Protein AF-0000000074759582 (afdb_homodimer)

Solvent-accessible surface area (backbone atoms only — not comparable to full-atom values): 9722 Å² total; per-residue (Å²): 128,76,75,82,74,71,82,81,50,79,70,53,66,59,46,75,45,77,56,74,48,25,37,30,53,60,64,36,68,46,44,60,70,38,48,30,37,37,39,33,65,90,79,36,66,48,55,29,28,34,55,37,39,58,95,64,25,36,36,31,34,33,82,88,66,50,71,50,76,43,54,56,67,39,46,56,68,52,45,40,36,74,43,73,56,131,127,76,76,82,73,72,81,82,52,79,70,54,68,59,46,75,46,77,56,76,47,24,36,30,54,59,66,36,67,46,43,62,71,38,48,30,37,36,41,31,65,91,81,37,64,48,55,30,28,34,54,38,41,56,95,64,24,37,36,32,34,32,83,88,67,51,70,50,75,43,52,58,66,39,44,56,68,53,45,38,36,74,42,73,58,132

Foldseek 3Di:
DPPPDDPDPDPPFFDWDDDFFWMDTNHDIADFQFKKWKAALVPGIFIWTFHGDDPQWTWTAGPVRDIDIHHVVCVRVPNMDMDTDD/DPPPDDPPPDPPFFDWDDDFFWMDTNHDIADFQFWKWKAALVPGIFIWTFHGDDPQWTWTAGPVRDIDIHHVVCVRVPNMDMDTDD

Secondary structure (DSSP, 8-state):
---SS-TT-------EEEETTEEEETTEEE-TT-EEEEEETTTEEEEEEEEEEETTEEEEEETTS-EEEEETHHHHTTSEEEEE--/---SS-TT-------EEEETTEEEETTEEE-TT-EEEEEETTTEEEEEEEEEEETTEEEEEETTS-EEEEETHHHHTTSEEEEE--

Structure (mmCIF, N/CA/C/O backbone):
data_AF-0000000074759582-model_v1
#
loop_
_entity.id
_entity.type
_entity.pdbx_description
1 polymer 'Uncharacterized protein'
#
loop_
_atom_site.group_PDB
_atom_site.id
_atom_site.type_symbol
_atom_site.label_atom_id
_atom_site.label_alt_id
_atom_site.label_comp_id
_atom_site.label_asym_id
_atom_site.label_entity_id
_atom_site.label_seq_id
_atom_site.pdbx_PDB_ins_code
_atom_site.Cartn_x
_atom_site.Cartn_y
_atom_site.Cartn_z
_atom_site.occupancy
_atom_site.B_iso_or_equiv
_atom_site.auth_seq_id
_atom_site.auth_comp_id
_atom_site.auth_asym_id
_atom_site.auth_atom_id
_atom_site.pdbx_PDB_model_num
ATOM 1 N N . MET A 1 1 ? 14.359 -18.984 7.477 1 33.75 1 MET A N 1
ATOM 2 C CA . MET A 1 1 ? 13.453 -19.75 8.328 1 33.75 1 MET A CA 1
ATOM 3 C C . MET A 1 1 ? 12 -19.5 7.945 1 33.75 1 MET A C 1
ATOM 5 O O . MET A 1 1 ? 11.672 -18.438 7.406 1 33.75 1 MET A O 1
ATOM 9 N N . ALA A 1 2 ? 11.078 -20.516 7.77 1 45.53 2 ALA A N 1
ATOM 10 C CA . ALA A 1 2 ? 9.664 -20.422 7.426 1 45.53 2 ALA A CA 1
ATOM 11 C C . ALA A 1 2 ? 8.961 -19.359 8.273 1 45.53 2 ALA A C 1
ATOM 13 O O . ALA A 1 2 ? 9.289 -19.188 9.453 1 45.53 2 ALA A O 1
ATOM 14 N N . PRO A 1 3 ? 8.484 -18.25 7.727 1 50.94 3 PRO A N 1
ATOM 15 C CA . PRO A 1 3 ? 7.789 -17.438 8.719 1 50.94 3 PRO A CA 1
ATOM 16 C C . PRO A 1 3 ? 6.996 -18.266 9.727 1 50.94 3 PRO A C 1
ATOM 18 O O . PRO A 1 3 ? 6.547 -19.359 9.398 1 50.94 3 PRO A O 1
ATOM 21 N N . PRO A 1 4 ? 7.297 -18.047 11.008 1 45.44 4 PRO A N 1
ATOM 22 C CA . PRO A 1 4 ? 6.672 -18.906 12.016 1 45.44 4 PRO A CA 1
ATOM 23 C C . PRO A 1 4 ? 5.277 -19.375 11.602 1 45.44 4 PRO A C 1
ATOM 25 O O . PRO A 1 4 ? 4.961 -20.562 11.734 1 45.44 4 PRO A O 1
ATOM 28 N N . GLY A 1 5 ? 4.188 -18.609 12.102 1 46.69 5 GLY A N 1
ATOM 29 C CA . GLY A 1 5 ? 2.812 -19.031 12.297 1 46.69 5 GLY A CA 1
ATOM 30 C C . GLY A 1 5 ? 2.152 -19.5 11.008 1 46.69 5 GLY A C 1
ATOM 31 O O . GLY A 1 5 ? 2.707 -19.328 9.922 1 46.69 5 GLY A O 1
ATOM 32 N N . GLY A 1 6 ? 0.881 -20.203 11.141 1 48.34 6 GLY A N 1
ATOM 33 C CA . GLY A 1 6 ? -0.111 -20.75 10.234 1 48.34 6 GLY A CA 1
ATOM 34 C C . GLY A 1 6 ? -0.352 -19.875 9.016 1 48.34 6 GLY A C 1
ATOM 35 O O . GLY A 1 6 ? -0.204 -18.656 9.086 1 48.34 6 GLY A O 1
ATOM 36 N N . TYR A 1 7 ? 0.048 -20.469 7.738 1 53.28 7 TYR A N 1
ATOM 37 C CA . TYR A 1 7 ? -0.142 -20 6.367 1 53.28 7 TYR A CA 1
ATOM 38 C C . TYR A 1 7 ? -1.2 -18.906 6.309 1 53.28 7 TYR A C 1
ATOM 40 O O . TYR A 1 7 ? -0.993 -17.859 5.676 1 53.28 7 TYR A O 1
ATOM 48 N N . TYR A 1 8 ? -2.463 -19.297 6.656 1 52.94 8 TYR A N 1
ATOM 49 C CA . TYR A 1 8 ? -3.672 -18.531 6.375 1 52.94 8 TYR A CA 1
ATOM 50 C C . TYR A 1 8 ? -4.062 -17.672 7.57 1 52.94 8 TYR A C 1
ATOM 52 O O . TYR A 1 8 ? -5.066 -17.953 8.234 1 52.94 8 TYR A O 1
ATOM 60 N N . GLY A 1 9 ? -3.115 -17.406 8.375 1 50.12 9 GLY A N 1
ATO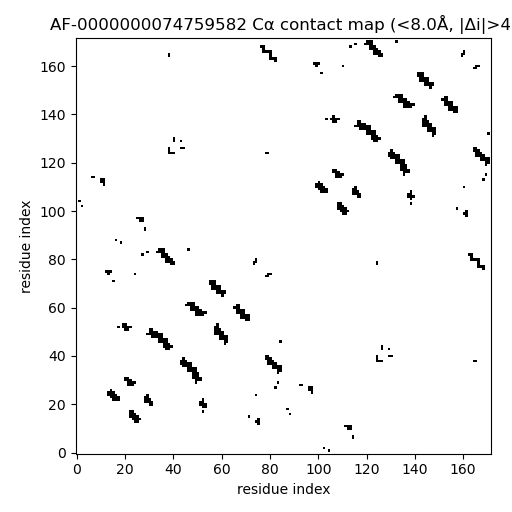M 61 C CA . GLY A 1 9 ? -3.6 -16.656 9.531 1 50.12 9 GLY A CA 1
ATOM 62 C C . GLY A 1 9 ? -4.289 -15.359 9.156 1 50.12 9 GLY A C 1
ATOM 63 O O . GLY A 1 9 ? -4.434 -15.047 7.977 1 50.12 9 GLY A O 1
ATOM 64 N N . ALA A 1 10 ? -4.891 -14.719 10.172 1 55.72 10 ALA A N 1
ATOM 65 C CA . ALA A 1 10 ? -5.621 -13.461 10.117 1 55.72 10 ALA A CA 1
ATOM 66 C C . ALA A 1 10 ? -4.848 -12.414 9.32 1 55.72 10 ALA A C 1
ATOM 68 O O . ALA A 1 10 ? -3.617 -12.367 9.367 1 55.72 10 ALA A O 1
ATOM 69 N N . ARG A 1 11 ? -5.312 -11.984 8.125 1 58.09 11 ARG A N 1
ATOM 70 C CA . ARG A 1 11 ? -4.746 -10.875 7.363 1 58.09 11 ARG A CA 1
ATOM 71 C C . ARG A 1 11 ? -4.172 -9.812 8.289 1 58.09 11 ARG A C 1
ATOM 73 O O . ARG A 1 11 ? -4.879 -9.289 9.156 1 58.09 11 ARG A O 1
ATOM 80 N N . PRO A 1 12 ? -2.82 -9.727 8.297 1 64.38 12 PRO A N 1
ATOM 81 C CA . PRO A 1 12 ? -2.361 -8.625 9.156 1 64.38 12 PRO A CA 1
ATOM 82 C C . PRO A 1 12 ? -2.936 -7.277 8.742 1 64.38 12 PRO A C 1
ATOM 84 O O . PRO A 1 12 ? -3.004 -6.965 7.551 1 64.38 12 PRO A O 1
ATOM 87 N N . GLU A 1 13 ? -3.703 -6.668 9.602 1 73.31 13 GLU A N 1
ATOM 88 C CA . GLU A 1 13 ? -4.293 -5.344 9.43 1 73.31 13 GLU A CA 1
ATOM 89 C C . GLU A 1 13 ? -3.219 -4.262 9.398 1 73.31 13 GLU A C 1
ATOM 91 O O . GLU A 1 13 ? -2.164 -4.406 10.023 1 73.31 13 GLU A O 1
ATOM 96 N N . VAL A 1 14 ? -3.197 -3.352 8.453 1 85.81 14 VAL A N 1
ATOM 97 C CA . VAL A 1 14 ? -2.355 -2.158 8.484 1 85.81 14 VAL A CA 1
ATOM 98 C C . VAL A 1 14 ? -2.375 -1.544 9.883 1 85.81 14 VAL A C 1
ATOM 100 O O . VAL A 1 14 ? -3.441 -1.351 10.469 1 85.81 14 VAL A O 1
ATOM 103 N N . GLU A 1 15 ? -1.222 -1.363 10.375 1 87.19 15 GLU A N 1
ATOM 104 C CA . GLU A 1 15 ? -1.11 -0.724 11.68 1 87.19 15 GLU A CA 1
ATOM 105 C C . GLU A 1 15 ? -1.223 0.793 11.57 1 87.19 15 GLU A C 1
ATOM 107 O O . GLU A 1 15 ? -0.544 1.41 10.742 1 87.19 15 GLU A O 1
ATOM 112 N N . ILE A 1 16 ? -2.076 1.383 12.469 1 92.19 16 ILE A N 1
ATOM 113 C CA . ILE A 1 16 ? -2.242 2.832 12.461 1 92.19 16 ILE A CA 1
ATOM 114 C C . ILE A 1 16 ? -2.189 3.363 13.891 1 92.19 16 ILE A C 1
ATOM 116 O O . ILE A 1 16 ? -2.863 2.836 14.781 1 92.19 16 ILE A O 1
ATOM 120 N N . TYR A 1 17 ? -1.338 4.387 14.102 1 93.44 17 TYR A N 1
ATOM 121 C CA . TYR A 1 17 ? -1.249 5.102 15.375 1 93.44 17 TYR A CA 1
ATOM 122 C C . TYR A 1 17 ? -1.452 6.598 15.172 1 93.44 17 TYR A C 1
ATOM 124 O O . TYR A 1 17 ? -0.941 7.176 14.203 1 93.44 17 TYR A O 1
ATOM 132 N N . VAL A 1 18 ? -2.207 7.148 15.953 1 94.12 18 VAL A N 1
ATOM 133 C CA . VAL A 1 18 ? -2.48 8.578 15.883 1 94.12 18 VAL A CA 1
ATOM 134 C C . VAL A 1 18 ? -1.865 9.289 17.078 1 94.12 18 VAL A C 1
ATOM 136 O O . VAL A 1 18 ? -2.039 8.852 18.219 1 94.12 18 VAL A O 1
ATOM 139 N N . ASP A 1 19 ? -1.126 10.273 16.844 1 94.5 19 ASP A N 1
ATOM 140 C CA . ASP A 1 19 ? -0.533 11.148 17.844 1 94.5 19 ASP A CA 1
ATOM 141 C C . ASP A 1 19 ? -0.757 12.617 17.5 1 94.5 19 ASP A C 1
ATOM 143 O O . ASP A 1 19 ? 0.081 13.242 16.844 1 94.5 19 ASP A O 1
ATOM 147 N N . GLY A 1 20 ? -1.871 13.062 17.984 1 94.62 20 GLY A N 1
ATOM 148 C CA . GLY A 1 20 ? -2.227 14.422 17.609 1 94.62 20 GLY A CA 1
ATOM 149 C C . GLY A 1 20 ? -2.457 14.578 16.125 1 94.62 20 GLY A C 1
ATOM 150 O O . GLY A 1 20 ? -3.273 13.867 15.531 1 94.62 20 GLY A O 1
ATOM 151 N N . SER A 1 21 ? -1.596 15.469 15.547 1 96.62 21 SER A N 1
ATOM 152 C CA . SER A 1 21 ? -1.71 15.711 14.117 1 96.62 21 SER A CA 1
ATOM 153 C C . SER A 1 21 ? -0.817 14.766 13.32 1 96.62 21 SER A C 1
ATOM 155 O O . SER A 1 21 ? -0.789 14.82 12.086 1 96.62 21 SER A O 1
ATOM 157 N N . ARG A 1 22 ? -0.144 13.922 13.984 1 95.88 22 ARG A N 1
ATOM 158 C CA . ARG A 1 22 ? 0.75 12.953 13.359 1 95.88 22 ARG A CA 1
ATOM 159 C C . ARG A 1 22 ? 0.126 11.562 13.344 1 95.88 22 ARG A C 1
ATOM 161 O O . ARG A 1 22 ? -0.742 11.258 14.164 1 95.88 22 ARG A O 1
ATOM 168 N N . CYS A 1 23 ? 0.611 10.766 12.43 1 95.38 23 CYS A N 1
ATOM 169 C CA . CYS A 1 23 ? 0.176 9.367 12.445 1 95.38 23 CYS A CA 1
ATOM 170 C C . CYS A 1 23 ? 1.271 8.453 11.914 1 95.38 23 CYS A C 1
ATOM 172 O O . CYS A 1 23 ? 2.139 8.891 11.156 1 95.38 23 CYS A O 1
ATOM 174 N N . MET A 1 24 ? 1.161 7.277 12.43 1 93.19 24 MET A N 1
ATOM 175 C CA . MET A 1 24 ? 1.969 6.195 11.875 1 93.19 24 MET A CA 1
ATOM 176 C C . MET A 1 24 ? 1.104 5.223 11.078 1 93.19 24 MET A C 1
ATOM 178 O O . MET A 1 24 ? 0.059 4.777 11.555 1 93.19 24 MET A O 1
ATOM 182 N N . ILE A 1 25 ? 1.463 4.973 9.867 1 92.38 25 ILE A N 1
ATOM 183 C CA . ILE A 1 25 ? 0.799 3.975 9.039 1 92.38 25 ILE A CA 1
ATOM 184 C C . ILE A 1 25 ? 1.812 2.926 8.586 1 92.38 25 ILE A C 1
ATOM 186 O O . ILE A 1 25 ? 2.732 3.232 7.82 1 92.38 25 ILE A O 1
ATOM 190 N N . ASP A 1 26 ? 1.555 1.736 8.992 1 86.75 26 ASP A N 1
ATOM 191 C CA . ASP A 1 26 ? 2.4 0.604 8.633 1 86.75 26 ASP A CA 1
ATOM 192 C C . ASP A 1 26 ? 3.875 0.916 8.883 1 86.75 26 ASP A C 1
ATOM 194 O O . ASP A 1 26 ? 4.715 0.731 8 1 86.75 26 ASP A O 1
ATOM 198 N N . GLY A 1 27 ? 4.129 1.532 9.969 1 84.56 27 GLY A N 1
ATOM 199 C CA . GLY A 1 27 ? 5.488 1.72 10.453 1 84.56 27 GLY A CA 1
ATOM 200 C C . GLY A 1 27 ? 6.094 3.045 10.031 1 84.56 27 GLY A C 1
ATOM 201 O O . GLY A 1 27 ? 7.219 3.371 10.422 1 84.56 27 GLY A O 1
ATOM 202 N N . ILE A 1 28 ? 5.434 3.834 9.203 1 88.75 28 ILE A N 1
ATOM 203 C CA . ILE A 1 28 ? 5.961 5.117 8.75 1 88.75 28 ILE A CA 1
ATOM 204 C C . ILE A 1 28 ? 5.207 6.254 9.43 1 88.75 28 ILE A C 1
ATOM 206 O O . ILE A 1 28 ? 3.975 6.293 9.414 1 88.75 28 ILE A O 1
ATOM 210 N N . TRP A 1 29 ? 5.961 7.188 9.969 1 93.06 29 TRP A N 1
ATOM 211 C CA . TRP A 1 29 ? 5.367 8.352 10.617 1 93.06 29 TRP A CA 1
ATOM 212 C C . TRP A 1 29 ? 5.211 9.508 9.633 1 93.06 29 TRP A C 1
ATOM 214 O O . TRP A 1 29 ? 6.117 9.781 8.844 1 93.06 29 TRP A O 1
ATOM 224 N N . TYR A 1 30 ? 4.086 10.156 9.734 1 94.62 30 TYR A N 1
ATOM 225 C CA . TYR A 1 30 ? 3.811 11.367 8.977 1 94.62 30 TYR A CA 1
ATOM 226 C C . TYR A 1 30 ? 3.457 12.523 9.906 1 94.62 30 TYR A C 1
ATOM 228 O O . TYR A 1 30 ? 2.744 12.336 10.891 1 94.62 30 TYR A O 1
ATOM 236 N N . LYS A 1 31 ? 4.027 13.656 9.562 1 96.5 31 LYS A N 1
ATOM 237 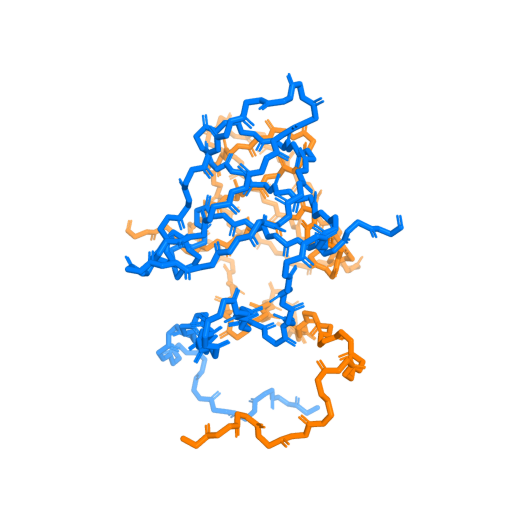C CA . LYS A 1 31 ? 3.77 14.859 10.352 1 96.5 31 LYS A CA 1
ATOM 238 C C . LYS A 1 31 ? 3.434 16.047 9.445 1 96.5 31 LYS A C 1
ATOM 240 O O . LYS A 1 31 ? 3.699 16.016 8.242 1 96.5 31 LYS A O 1
ATOM 245 N N . PRO A 1 32 ? 2.895 17.109 9.992 1 97.75 32 PRO A N 1
ATOM 246 C CA . PRO A 1 32 ? 2.553 18.281 9.188 1 97.75 32 PRO A CA 1
ATOM 247 C C . PRO A 1 32 ? 3.738 18.812 8.383 1 97.75 32 PRO A C 1
ATOM 249 O O . PRO A 1 32 ? 4.859 18.875 8.891 1 97.75 32 PRO A O 1
ATOM 252 N N . SER A 1 33 ? 3.479 19.031 7.129 1 97.69 33 SER A N 1
ATOM 253 C CA . SER A 1 33 ? 4.406 19.641 6.172 1 97.69 33 SER A CA 1
ATOM 254 C C . SER A 1 33 ? 5.258 18.562 5.492 1 97.69 33 SER A C 1
ATOM 256 O O . SER A 1 33 ? 6.039 18.875 4.59 1 97.69 33 SER A O 1
ATOM 258 N N . ASP A 1 34 ? 5.078 17.297 5.938 1 97 34 ASP A N 1
ATOM 259 C CA . ASP A 1 34 ? 5.777 16.25 5.203 1 97 34 ASP A CA 1
ATOM 260 C C . ASP A 1 34 ? 5.305 16.172 3.754 1 97 34 ASP A C 1
ATOM 262 O O . ASP A 1 34 ? 4.102 16.25 3.484 1 97 34 ASP A O 1
ATOM 266 N N . SER A 1 35 ? 6.211 16.047 2.812 1 98 35 SER A N 1
ATOM 267 C CA . SER A 1 35 ? 5.867 15.734 1.428 1 98 35 SER A CA 1
ATOM 268 C C . SER A 1 35 ? 5.637 14.242 1.232 1 98 35 SER A C 1
ATOM 270 O O . SER A 1 35 ? 6.449 13.422 1.66 1 98 35 SER A O 1
ATOM 272 N N . VAL A 1 36 ? 4.52 13.93 0.513 1 97.44 36 VAL A N 1
ATOM 273 C CA . VAL A 1 36 ? 4.18 12.516 0.38 1 97.44 36 VAL A CA 1
ATOM 274 C C . VAL A 1 36 ? 3.775 12.219 -1.062 1 97.44 36 VAL A C 1
ATOM 276 O O . VAL A 1 36 ? 3.432 13.125 -1.819 1 97.44 36 VAL A O 1
ATOM 279 N N . VAL A 1 37 ? 3.875 10.977 -1.444 1 96.75 37 VAL A N 1
ATOM 280 C CA . VAL A 1 37 ? 3.279 10.414 -2.65 1 96.75 37 VAL A CA 1
ATOM 281 C C . VAL A 1 37 ? 2.166 9.438 -2.271 1 96.75 37 VAL A C 1
ATOM 283 O O . VAL A 1 37 ? 2.352 8.578 -1.404 1 96.75 37 VAL A O 1
ATOM 286 N N . VAL A 1 38 ? 1.077 9.586 -2.838 1 97.38 38 VAL A N 1
ATOM 287 C CA . VAL A 1 38 ? -0.086 8.758 -2.529 1 97.38 38 VAL A CA 1
ATOM 288 C C . VAL A 1 38 ? -0.484 7.945 -3.758 1 97.38 38 VAL A C 1
ATOM 290 O O . VAL A 1 38 ? -0.495 8.461 -4.875 1 97.38 38 VAL A O 1
ATOM 293 N N . LEU A 1 39 ? -0.69 6.746 -3.609 1 96.94 39 LEU A N 1
ATOM 294 C CA . LEU A 1 39 ? -1.37 5.891 -4.578 1 96.94 39 LEU A CA 1
ATOM 295 C C . LEU A 1 39 ? -2.803 5.605 -4.137 1 96.94 39 LEU A C 1
ATOM 297 O O . LEU A 1 39 ? -3.025 4.93 -3.133 1 96.94 39 LEU A O 1
ATOM 301 N N . ASP A 1 40 ? -3.799 6.195 -4.852 1 96.88 40 ASP A N 1
ATOM 302 C CA . ASP A 1 40 ? -5.215 6.18 -4.496 1 96.88 40 ASP A CA 1
ATOM 303 C C . ASP A 1 40 ? -6.027 5.379 -5.512 1 96.88 40 ASP A C 1
ATOM 305 O O . ASP A 1 40 ? -5.949 5.633 -6.715 1 96.88 40 ASP A O 1
ATOM 309 N N . ALA A 1 41 ? -6.758 4.461 -5.039 1 95.38 41 ALA A N 1
ATOM 310 C CA . ALA A 1 41 ? -7.527 3.578 -5.91 1 95.38 41 ALA A CA 1
ATOM 311 C C . ALA A 1 41 ? -8.531 4.371 -6.742 1 95.38 41 ALA A C 1
ATOM 313 O O . ALA A 1 41 ? -8.859 3.988 -7.867 1 95.38 41 ALA A O 1
ATOM 314 N N . ALA A 1 42 ? -9.047 5.516 -6.195 1 94.19 42 ALA A N 1
ATOM 315 C CA . ALA A 1 42 ? -10.086 6.293 -6.867 1 94.19 42 ALA A CA 1
ATOM 316 C C . ALA A 1 42 ? -9.477 7.371 -7.758 1 94.19 42 ALA A C 1
ATOM 318 O O . ALA A 1 42 ? -10.039 7.719 -8.797 1 94.19 42 ALA A O 1
ATOM 319 N N . ILE A 1 43 ? -8.234 7.863 -7.453 1 92.62 43 ILE A N 1
ATOM 320 C CA . ILE A 1 43 ? -7.703 9.062 -8.086 1 92.62 43 ILE A CA 1
ATOM 321 C C . ILE A 1 43 ? -6.438 8.719 -8.867 1 92.62 43 ILE A C 1
ATOM 323 O O . ILE A 1 43 ? -6.152 9.328 -9.898 1 92.62 43 ILE A O 1
ATOM 327 N N . GLY A 1 44 ? -5.723 7.707 -8.5 1 94.69 44 GLY A N 1
ATOM 328 C CA . GLY A 1 44 ? -4.402 7.422 -9.039 1 94.69 44 GLY A CA 1
ATOM 329 C C . GLY A 1 44 ? -3.277 7.973 -8.18 1 94.69 44 GLY A C 1
ATOM 330 O O . GLY A 1 44 ? -3.424 8.102 -6.965 1 94.69 44 GLY A O 1
ATOM 331 N N . LYS A 1 45 ? -2.117 8.18 -8.742 1 95.5 45 LYS A N 1
ATOM 332 C CA . LYS A 1 45 ? -0.932 8.633 -8.016 1 95.5 45 LYS A CA 1
ATOM 333 C C . LYS A 1 45 ? -0.833 10.156 -8.023 1 95.5 45 LYS A C 1
ATOM 335 O O . LYS A 1 45 ? -1.032 10.789 -9.062 1 95.5 45 LYS A O 1
ATOM 340 N N . TYR A 1 46 ? -0.493 10.711 -6.855 1 96.81 46 TYR A N 1
ATOM 341 C CA . TYR A 1 46 ? -0.297 12.156 -6.809 1 96.81 46 TYR A CA 1
ATOM 342 C C . TYR A 1 46 ? 0.633 12.547 -5.668 1 96.81 46 TYR A C 1
ATOM 344 O O . TYR A 1 46 ? 0.833 11.773 -4.73 1 96.81 46 TYR A O 1
ATOM 352 N N . ASN A 1 47 ? 1.224 13.68 -5.781 1 98 47 ASN A N 1
ATOM 353 C CA . ASN A 1 47 ? 2.033 14.273 -4.719 1 98 47 ASN A CA 1
ATOM 354 C C . ASN A 1 47 ? 1.208 15.219 -3.85 1 98 47 ASN A C 1
ATOM 356 O O . ASN A 1 47 ? 0.286 15.875 -4.34 1 98 47 ASN A O 1
ATOM 360 N N . ALA A 1 48 ? 1.606 15.297 -2.594 1 98.56 48 ALA A N 1
ATOM 361 C CA . ALA A 1 48 ? 0.883 16.172 -1.675 1 98.56 48 ALA A CA 1
ATOM 362 C C . ALA A 1 48 ? 1.726 16.484 -0.441 1 98.56 48 ALA A C 1
ATOM 364 O O . ALA A 1 48 ? 2.803 15.922 -0.256 1 98.56 48 ALA A O 1
ATOM 365 N N . LYS A 1 49 ? 1.291 17.406 0.248 1 98.62 49 LYS A N 1
ATOM 366 C CA . LYS A 1 49 ? 1.81 17.719 1.577 1 98.62 49 LYS A CA 1
ATOM 367 C C . LYS A 1 49 ? 0.843 17.266 2.666 1 98.62 49 LYS A C 1
ATOM 369 O O . LYS A 1 49 ? -0.363 17.5 2.572 1 98.62 49 LYS A O 1
ATOM 374 N N . TYR A 1 50 ? 1.459 16.594 3.586 1 98.62 50 TYR A N 1
ATOM 375 C CA . TYR A 1 50 ? 0.695 16.219 4.773 1 98.62 50 TYR A CA 1
ATOM 376 C C . TYR A 1 50 ? 0.408 17.453 5.637 1 98.62 50 TYR A C 1
ATOM 378 O O . TYR A 1 50 ? 1.332 18.125 6.09 1 98.62 50 TYR A O 1
ATOM 386 N N . LEU A 1 51 ? -0.913 17.75 5.844 1 98.81 51 LEU A N 1
ATOM 387 C CA . LEU A 1 51 ? -1.244 18.938 6.625 1 98.81 51 LEU A CA 1
ATOM 388 C C . LEU A 1 51 ? -1.507 18.578 8.086 1 98.81 51 LEU A C 1
ATOM 390 O O . LEU A 1 51 ? -0.797 19.031 8.977 1 98.81 51 LEU A O 1
ATOM 394 N N . PHE A 1 52 ? -2.527 17.688 8.422 1 98.38 52 PHE A N 1
ATOM 395 C CA . PHE A 1 52 ? -2.85 17.234 9.773 1 98.38 52 PHE A CA 1
ATOM 396 C C . PHE A 1 52 ? -3.795 16.047 9.734 1 98.38 52 PHE A C 1
ATOM 398 O O . PHE A 1 52 ? -4.266 15.648 8.672 1 98.38 52 PHE A O 1
ATOM 405 N N . LEU A 1 53 ? -3.922 15.438 10.883 1 98.19 53 LEU A N 1
ATOM 406 C CA . LEU A 1 53 ? -4.906 14.375 11.062 1 98.19 53 LEU A CA 1
ATOM 407 C C . LEU A 1 53 ? -5.98 14.797 12.062 1 98.19 53 LEU A C 1
ATOM 409 O O . LEU A 1 53 ? -5.672 15.359 13.109 1 98.19 53 LEU A O 1
ATOM 413 N N . ALA A 1 54 ? -7.254 14.688 11.688 1 95.94 54 ALA A N 1
ATOM 414 C CA . ALA A 1 54 ? -8.383 14.922 12.586 1 95.94 54 ALA A CA 1
ATOM 415 C C . ALA A 1 54 ? -9.539 13.977 12.273 1 95.94 54 ALA A C 1
ATOM 417 O O . ALA A 1 54 ? -9.867 13.75 11.109 1 95.94 54 ALA A O 1
ATOM 418 N N . ASN A 1 55 ? -10.164 13.445 13.297 1 95.5 55 ASN A N 1
ATOM 419 C CA . ASN A 1 55 ? -11.367 12.633 13.18 1 95.5 55 ASN A CA 1
ATOM 420 C C . ASN A 1 55 ? -11.141 11.43 12.266 1 95.5 55 ASN A C 1
ATOM 422 O O . ASN A 1 55 ? -11.961 11.156 11.383 1 95.5 55 ASN A O 1
ATOM 426 N N . ASP A 1 56 ? -9.984 10.836 12.266 1 95.94 56 ASP A N 1
ATOM 427 C CA . ASP A 1 56 ? -9.609 9.617 11.555 1 95.94 56 ASP A CA 1
ATOM 428 C C . ASP A 1 56 ? -9.391 9.891 10.07 1 95.94 56 ASP A C 1
ATOM 430 O O . ASP A 1 56 ? -9.453 8.977 9.25 1 95.94 56 ASP A O 1
ATOM 434 N N . GLU A 1 57 ? -9.156 11.172 9.797 1 98.06 57 GLU A N 1
ATOM 435 C CA . GLU A 1 57 ? -8.891 11.555 8.414 1 98.06 57 GLU A CA 1
ATOM 436 C C . GLU A 1 57 ? -7.602 12.359 8.297 1 98.06 57 GLU A C 1
ATOM 438 O O . GLU A 1 57 ? -7.332 13.234 9.133 1 98.06 57 GLU A O 1
ATOM 443 N N . ILE A 1 58 ? -6.871 12.047 7.293 1 98.5 58 ILE A N 1
ATOM 444 C CA . ILE A 1 58 ? -5.684 12.82 6.949 1 98.5 58 ILE A CA 1
ATOM 445 C C . ILE A 1 58 ? -6.051 13.914 5.949 1 98.5 58 ILE A C 1
ATOM 447 O O . ILE A 1 58 ? -6.672 13.641 4.922 1 98.5 58 ILE A O 1
ATOM 451 N N . MET A 1 59 ? -5.672 15.102 6.289 1 98.75 59 MET A N 1
ATOM 452 C CA . MET A 1 59 ? -5.789 16.203 5.352 1 98.75 59 MET A CA 1
ATOM 453 C C . MET A 1 59 ? -4.477 16.422 4.602 1 98.75 59 MET A C 1
ATOM 455 O O . MET A 1 59 ? -3.426 16.594 5.219 1 98.75 59 MET A O 1
ATOM 459 N N . LEU A 1 60 ? -4.602 16.422 3.244 1 98.81 60 LEU A N 1
ATOM 460 C CA . LEU A 1 60 ? -3.441 16.672 2.395 1 98.81 60 LEU A CA 1
ATOM 461 C C . LEU A 1 60 ? -3.672 17.875 1.496 1 98.81 60 LEU A C 1
ATOM 463 O O . LEU A 1 60 ? -4.812 18.203 1.166 1 98.81 60 LEU A O 1
ATOM 467 N N . GLN A 1 61 ? -2.617 18.516 1.129 1 98.88 61 GLN A N 1
ATOM 468 C CA . GLN A 1 61 ? -2.641 19.547 0.099 1 98.88 61 GLN A CA 1
ATOM 469 C C . GLN A 1 61 ? -1.873 19.109 -1.143 1 98.88 61 GLN A C 1
ATOM 471 O O . GLN A 1 61 ? -0.665 18.875 -1.08 1 98.88 61 GLN A O 1
ATOM 476 N N . ARG A 1 62 ? -2.576 19.047 -2.227 1 98.44 62 ARG A N 1
ATOM 477 C CA . ARG A 1 62 ? -1.968 18.594 -3.475 1 98.44 62 ARG A CA 1
ATOM 478 C C . ARG A 1 62 ? -1.122 19.703 -4.102 1 98.44 62 ARG A C 1
ATOM 480 O O . ARG A 1 62 ? -1.124 20.844 -3.621 1 98.44 62 ARG A O 1
ATOM 487 N N . THR A 1 63 ? -0.447 19.281 -5.113 1 97.44 63 THR A N 1
ATOM 488 C CA . THR A 1 63 ? 0.517 20.188 -5.727 1 97.44 63 THR A CA 1
ATOM 489 C C . THR A 1 63 ? -0.192 21.375 -6.379 1 97.44 63 THR A C 1
ATOM 491 O O . THR A 1 63 ? 0.385 22.453 -6.512 1 97.44 63 THR A O 1
ATOM 494 N N . ASP A 1 64 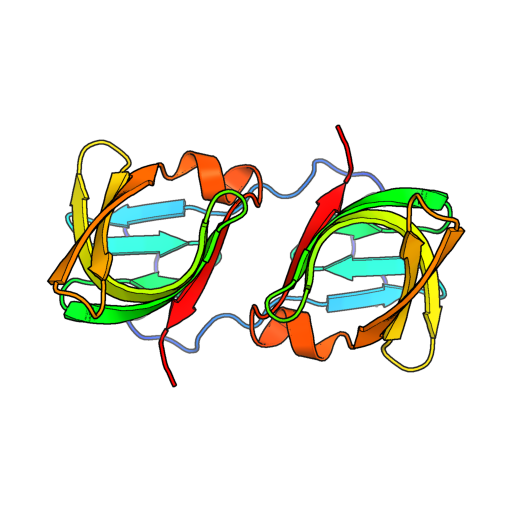? -1.412 21.141 -6.781 1 97.19 64 ASP A N 1
ATOM 495 C CA . ASP A 1 64 ? -2.168 22.219 -7.414 1 97.19 64 ASP A CA 1
ATOM 496 C C . ASP A 1 64 ? -2.805 23.141 -6.367 1 97.19 64 ASP A C 1
ATOM 498 O O . ASP A 1 64 ? -3.533 24.062 -6.711 1 97.19 64 ASP A O 1
ATOM 502 N N . GLY A 1 65 ? -2.594 22.844 -5.129 1 97.56 65 GLY A N 1
ATOM 503 C CA . GLY A 1 65 ? -3.092 23.656 -4.035 1 97.56 65 GLY A CA 1
ATOM 504 C C . GLY A 1 65 ? -4.414 23.172 -3.475 1 97.56 65 GLY A C 1
ATOM 505 O O . GLY A 1 65 ? -4.844 23.609 -2.406 1 97.56 65 GLY A O 1
ATOM 506 N N . SER A 1 66 ? -5.109 22.203 -4.152 1 98 66 SER A N 1
ATOM 507 C CA . SER A 1 66 ? -6.367 21.656 -3.662 1 98 66 SER A CA 1
ATOM 508 C C . SER A 1 66 ? -6.145 20.75 -2.447 1 98 66 SER A C 1
ATOM 510 O O . SER A 1 66 ? -5.043 20.234 -2.248 1 98 66 SER A O 1
ATOM 512 N N . LYS A 1 67 ? -7.145 20.625 -1.711 1 98.12 6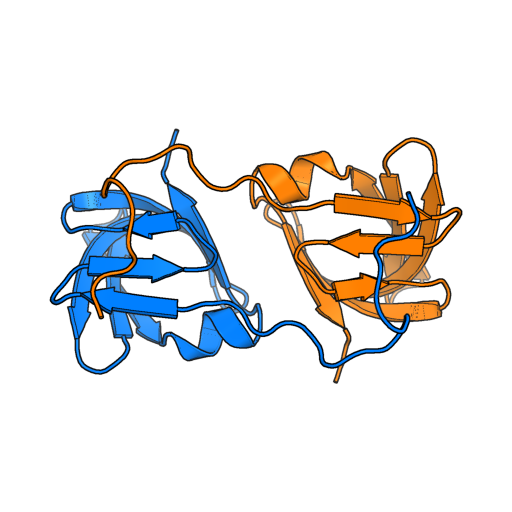7 LYS A N 1
ATOM 513 C CA . LYS A 1 67 ? -7.062 19.781 -0.523 1 98.12 67 LYS A CA 1
ATOM 514 C C . LYS A 1 67 ? -7.832 18.469 -0.721 1 98.12 67 LYS A C 1
ATOM 516 O O . LYS A 1 67 ? -8.812 18.438 -1.468 1 98.12 67 LYS A O 1
ATOM 521 N N . THR A 1 68 ? -7.344 17.359 -0.099 1 97.94 68 THR A N 1
ATOM 522 C CA . THR A 1 68 ? -8.023 16.078 -0.108 1 97.94 68 THR A CA 1
ATOM 523 C C . THR A 1 68 ? -7.996 15.438 1.281 1 97.94 68 THR A C 1
ATOM 525 O O . THR A 1 68 ? -7.059 15.648 2.049 1 97.94 68 THR A O 1
ATOM 528 N N . ARG A 1 69 ? -9.023 14.789 1.637 1 97.94 69 ARG A N 1
ATOM 529 C CA . ARG A 1 69 ? -9.156 14.07 2.9 1 97.94 69 ARG A CA 1
ATOM 530 C C . ARG A 1 69 ? -9.117 12.562 2.682 1 97.94 69 ARG A C 1
ATOM 532 O O . ARG A 1 69 ? -9.828 12.039 1.818 1 97.94 69 ARG A O 1
ATOM 539 N N . LEU A 1 70 ? -8.273 11.867 3.426 1 98.25 70 LEU A N 1
ATOM 540 C CA . LEU A 1 70 ? -8.164 10.414 3.344 1 98.25 70 LEU A CA 1
ATOM 541 C C . LEU A 1 70 ? -8.555 9.766 4.668 1 98.25 70 LEU A C 1
ATOM 543 O O . LEU A 1 70 ? -7.902 9.984 5.688 1 98.25 70 LEU A O 1
ATOM 547 N N . HIS A 1 71 ? -9.656 9.008 4.625 1 98.06 71 HIS A N 1
ATOM 548 C CA . HIS A 1 71 ? -9.992 8.266 5.832 1 98.06 71 HIS A CA 1
ATOM 549 C C . HIS A 1 71 ? -8.984 7.152 6.098 1 98.06 71 HIS A C 1
ATOM 551 O O . HIS A 1 71 ? -8.586 6.438 5.18 1 98.06 71 HIS A O 1
ATOM 557 N N . LEU A 1 72 ? -8.594 6.945 7.348 1 97.06 72 LEU A N 1
ATOM 558 C CA . LEU A 1 72 ? -7.578 5.969 7.73 1 97.06 72 LEU A CA 1
ATOM 559 C C . LEU A 1 72 ? -8.008 4.559 7.344 1 97.06 72 LEU A C 1
ATOM 561 O O . LEU A 1 72 ? -7.168 3.693 7.098 1 97.06 72 LEU A O 1
ATOM 565 N N . SER A 1 73 ? -9.297 4.332 7.254 1 96 73 SER A N 1
ATOM 566 C CA . SER A 1 73 ? -9.82 3.014 6.914 1 96 73 SER A CA 1
ATOM 567 C C . SER A 1 73 ? -9.406 2.596 5.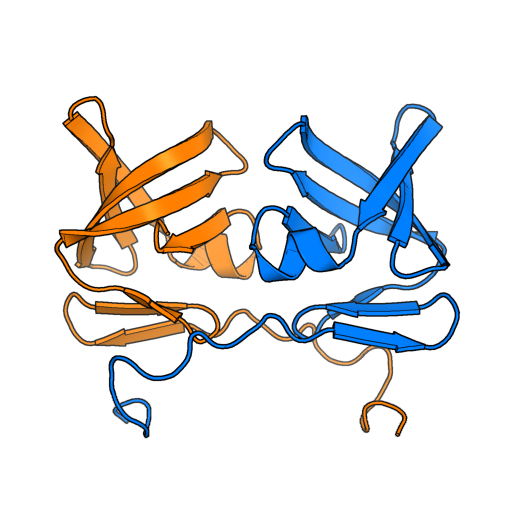512 1 96 73 SER A C 1
ATOM 569 O O . SER A 1 73 ? -9.359 1.402 5.199 1 96 73 SER A O 1
ATOM 571 N N . LEU A 1 74 ? -9.117 3.605 4.637 1 95 74 LEU A N 1
ATOM 572 C CA . LEU A 1 74 ? -8.734 3.303 3.266 1 95 74 LEU A CA 1
ATOM 573 C C . LEU A 1 74 ? -7.379 2.605 3.225 1 95 74 LEU A C 1
ATOM 575 O O . LEU A 1 74 ? -7.105 1.818 2.314 1 95 74 LEU A O 1
ATOM 579 N N . PHE A 1 75 ? -6.555 2.811 4.285 1 94 75 PHE A N 1
ATOM 580 C CA . PHE A 1 75 ? -5.273 2.123 4.371 1 94 75 PHE A CA 1
ATOM 581 C C . PHE A 1 75 ? -5.461 0.673 4.801 1 94 75 PHE A C 1
ATOM 583 O O . PHE A 1 75 ? -4.758 -0.218 4.32 1 94 75 PHE A O 1
ATOM 590 N N . ARG A 1 76 ? -6.367 0.461 5.629 1 89.62 76 ARG A N 1
ATOM 591 C CA . ARG A 1 76 ? -6.633 -0.889 6.117 1 89.62 76 ARG A CA 1
ATOM 592 C C . ARG A 1 76 ? -7.156 -1.781 4.996 1 89.62 76 ARG A C 1
ATOM 594 O O . ARG A 1 76 ? -6.871 -2.98 4.965 1 89.62 76 ARG A O 1
ATOM 601 N N . GLY A 1 77 ? -7.867 -1.201 4.074 1 86.75 77 GLY A N 1
ATOM 602 C CA . GLY A 1 77 ? -8.367 -1.926 2.918 1 86.75 77 GLY A CA 1
ATOM 603 C C . GLY A 1 77 ? -7.379 -1.956 1.765 1 86.75 77 GLY A C 1
ATOM 604 O O . GLY A 1 77 ? -7.645 -2.572 0.73 1 86.75 77 GLY A O 1
ATOM 605 N N . ARG A 1 78 ? -6.281 -1.246 1.967 1 90.62 78 ARG A N 1
ATOM 606 C CA . ARG A 1 78 ? -5.223 -1.125 0.971 1 90.62 78 ARG A CA 1
ATOM 607 C C . ARG A 1 78 ? -5.754 -0.521 -0.324 1 90.62 78 ARG A C 1
ATOM 609 O O . ARG A 1 78 ? -5.414 -0.983 -1.416 1 90.62 78 ARG A O 1
ATOM 616 N N . LYS A 1 79 ? -6.723 0.351 -0.086 1 93.19 79 LYS A N 1
ATOM 617 C CA . LYS A 1 79 ? -7.227 1.185 -1.174 1 93.19 79 LYS A CA 1
ATOM 618 C C . LYS A 1 79 ? -6.348 2.416 -1.376 1 93.19 79 LYS A C 1
ATOM 620 O O . LYS A 1 79 ? -6.559 3.189 -2.312 1 93.19 79 LYS A O 1
ATOM 625 N N . LEU A 1 80 ? -5.344 2.602 -0.49 1 95.88 80 LEU A N 1
ATOM 626 C CA . LEU A 1 80 ? -4.348 3.666 -0.543 1 95.88 80 LEU A CA 1
ATOM 627 C C . LEU A 1 80 ? -2.963 3.129 -0.203 1 95.88 80 LEU A C 1
ATOM 629 O O . LEU A 1 80 ? -2.822 2.256 0.657 1 95.88 80 LEU A O 1
ATOM 633 N N . CYS A 1 81 ? -1.974 3.58 -0.844 1 95.38 81 CYS A N 1
ATOM 634 C CA . CYS A 1 81 ? -0.583 3.516 -0.41 1 95.38 81 CYS A CA 1
ATOM 635 C C . CYS A 1 81 ? 0.028 4.91 -0.325 1 95.38 81 CYS A C 1
ATOM 637 O O . CYS A 1 81 ? -0.277 5.777 -1.146 1 95.38 81 CYS A O 1
ATOM 639 N N . MET A 1 82 ? 0.775 5.09 0.725 1 95.69 82 MET A N 1
ATOM 640 C CA . MET A 1 82 ? 1.41 6.391 0.918 1 95.69 82 MET A CA 1
ATOM 641 C C . MET A 1 82 ? 2.85 6.23 1.398 1 95.69 82 MET A C 1
ATOM 643 O O . MET A 1 82 ? 3.148 5.32 2.176 1 95.69 82 MET A O 1
ATOM 647 N N . GLN A 1 83 ? 3.721 7.086 0.825 1 93.62 83 GLN A N 1
ATOM 648 C CA . GLN A 1 83 ? 5.121 7.094 1.242 1 93.62 83 GLN A CA 1
ATOM 649 C C . GLN A 1 83 ? 5.684 8.516 1.251 1 93.62 83 GLN A C 1
ATOM 651 O O . GLN A 1 83 ? 5.199 9.383 0.524 1 93.62 83 GLN A O 1
ATOM 656 N N . PRO A 1 84 ? 6.676 8.781 2.096 1 93.25 84 PRO A N 1
ATOM 657 C CA . PRO A 1 84 ? 7.367 10.07 2.01 1 93.25 84 PRO A CA 1
ATOM 658 C C . PRO A 1 84 ? 8.008 10.305 0.645 1 93.25 84 PRO A C 1
ATOM 660 O O . PRO A 1 84 ? 8.523 9.367 0.031 1 93.25 84 PRO A O 1
ATOM 663 N N . LYS A 1 85 ? 7.922 11.531 0.196 1 89.44 85 LYS A N 1
ATOM 664 C CA . LYS A 1 85 ? 8.594 11.883 -1.051 1 89.44 85 LYS A CA 1
ATOM 665 C C . LYS A 1 85 ? 10.109 11.945 -0.862 1 89.44 85 LYS A C 1
ATOM 667 O O . LYS A 1 85 ? 10.594 12.477 0.135 1 89.44 85 LYS A O 1
ATOM 672 N N . ALA A 1 86 ? 10.883 10.992 -1.667 1 70.38 86 ALA A N 1
ATOM 673 C CA . ALA A 1 86 ? 12.336 11.008 -1.614 1 70.38 86 ALA A CA 1
ATOM 674 C C . ALA A 1 86 ? 12.891 12.375 -2 1 70.38 86 ALA A C 1
ATOM 676 O O . ALA A 1 86 ? 12.25 13.117 -2.758 1 70.38 86 ALA A O 1
ATOM 677 N N . MET B 1 1 ? -0.443 4.145 24.484 1 33.62 1 MET B N 1
ATOM 678 C CA . MET B 1 1 ? 0.964 4.402 24.781 1 33.62 1 MET B CA 1
ATOM 679 C C . MET B 1 1 ? 1.709 4.855 23.531 1 33.62 1 MET B C 1
ATOM 681 O O . MET B 1 1 ? 1.332 4.492 22.406 1 33.62 1 MET B O 1
ATOM 685 N N . ALA B 1 2 ? 2.529 5.961 23.516 1 45.47 2 ALA B N 1
ATOM 686 C CA . ALA B 1 2 ? 3.33 6.504 22.422 1 45.47 2 ALA B CA 1
ATOM 687 C C . ALA B 1 2 ? 4.098 5.398 21.703 1 45.47 2 ALA B C 1
ATOM 689 O O . ALA B 1 2 ? 4.504 4.41 22.312 1 45.47 2 ALA B O 1
ATOM 690 N N . PRO B 1 3 ? 3.797 5.047 20.438 1 51.03 3 PRO B N 1
ATOM 691 C CA . PRO B 1 3 ? 4.719 4.012 19.953 1 51.03 3 PRO B CA 1
ATOM 692 C C . PRO B 1 3 ? 6.137 4.195 20.484 1 51.03 3 PRO B C 1
ATOM 694 O O . PRO B 1 3 ? 6.562 5.328 20.75 1 51.03 3 PRO B O 1
ATOM 697 N N . PRO B 1 4 ? 6.637 3.158 21.125 1 45.72 4 PRO B N 1
ATOM 698 C CA . PRO B 1 4 ? 7.941 3.303 21.781 1 45.72 4 PRO B CA 1
ATOM 699 C C . PRO B 1 4 ? 8.859 4.277 21.047 1 45.72 4 PRO B C 1
ATOM 701 O O . PRO B 1 4 ? 9.484 5.137 21.688 1 45.72 4 PRO B O 1
ATOM 704 N N . GLY B 1 5 ? 9.789 3.701 20.125 1 46.72 5 GLY B N 1
ATOM 705 C CA . GLY B 1 5 ? 11.047 4.266 19.672 1 46.72 5 GLY B CA 1
ATOM 706 C C . GLY B 1 5 ? 10.883 5.598 18.969 1 46.72 5 GLY B C 1
ATOM 707 O O . GLY B 1 5 ? 9.766 6.02 18.688 1 46.72 5 GLY B O 1
ATOM 708 N N . GLY B 1 6 ? 12.109 6.316 18.656 1 48.69 6 GLY B N 1
ATOM 709 C CA . GLY B 1 6 ? 12.43 7.574 18 1 48.69 6 GLY B CA 1
ATOM 710 C C . GLY B 1 6 ? 11.602 7.832 16.75 1 48.69 6 GLY B C 1
ATOM 711 O O . GLY B 1 6 ? 11.148 6.891 16.094 1 48.69 6 GLY B O 1
ATOM 712 N N . TYR B 1 7 ? 10.711 8.953 16.844 1 52.97 7 TYR B N 1
ATOM 713 C CA . TYR B 1 7 ? 9.867 9.578 15.82 1 52.97 7 TYR B CA 1
ATOM 714 C C . TYR B 1 7 ? 10.32 9.164 14.422 1 52.97 7 TYR B C 1
ATOM 716 O O . TYR B 1 7 ? 9.492 8.836 13.57 1 52.97 7 TYR B O 1
ATOM 724 N N . TYR B 1 8 ? 11.547 9.586 14.102 1 53.53 8 TYR B N 1
ATOM 725 C CA . TYR B 1 8 ? 12.078 9.562 12.742 1 53.53 8 TYR B CA 1
ATOM 726 C C . TYR B 1 8 ? 12.891 8.297 12.5 1 53.53 8 TYR B C 1
ATOM 728 O O . TYR B 1 8 ? 14.109 8.359 12.289 1 53.53 8 TYR B O 1
ATOM 736 N N . GLY B 1 9 ? 12.602 7.281 13.25 1 50.38 9 GLY B N 1
ATOM 737 C CA . GLY B 1 9 ? 13.469 6.148 12.961 1 50.38 9 GLY B CA 1
ATOM 738 C C . GLY B 1 9 ? 13.398 5.691 11.516 1 50.38 9 GLY B C 1
ATOM 739 O O . GLY B 1 9 ? 12.672 6.281 10.711 1 50.38 9 GLY B O 1
ATOM 740 N N . ALA B 1 10 ? 14.273 4.676 11.188 1 54.94 10 ALA B N 1
ATOM 741 C CA . ALA B 1 10 ? 14.43 4.039 9.883 1 54.94 10 ALA B CA 1
ATOM 742 C C . ALA B 1 10 ? 13.078 3.637 9.305 1 54.94 10 ALA B C 1
ATOM 744 O O . ALA B 1 10 ? 12.164 3.254 10.039 1 54.94 10 ALA B O 1
ATOM 745 N N . ARG B 1 11 ? 12.57 4.25 8.203 1 57.69 11 ARG B N 1
ATOM 746 C CA . ARG B 1 11 ? 11.375 3.828 7.473 1 57.69 11 ARG B CA 1
ATOM 747 C C . ARG B 1 11 ? 11.227 2.312 7.5 1 57.69 11 ARG B C 1
ATOM 749 O O . ARG B 1 11 ? 12.133 1.582 7.09 1 57.69 11 ARG B O 1
ATOM 756 N N . PRO B 1 12 ? 10.195 1.832 8.266 1 63.47 12 PRO B N 1
ATOM 757 C CA . PRO B 1 12 ? 10.094 0.374 8.172 1 63.47 12 PRO B CA 1
ATOM 758 C C . PRO B 1 12 ? 9.891 -0.113 6.738 1 63.47 12 PRO B C 1
ATOM 760 O O . PRO B 1 12 ? 9.109 0.474 5.984 1 63.47 12 PRO B O 1
ATOM 763 N N . GLU B 1 13 ? 10.828 -0.864 6.227 1 73.44 13 GLU B N 1
ATOM 764 C CA . GLU B 1 13 ? 10.781 -1.494 4.914 1 73.44 13 GLU B CA 1
ATOM 765 C C . GLU B 1 13 ? 9.648 -2.514 4.828 1 73.44 13 GLU B C 1
ATOM 767 O O . GLU B 1 13 ? 9.266 -3.109 5.84 1 73.44 13 GLU B O 1
ATOM 772 N N . VAL B 1 14 ? 8.805 -2.531 3.793 1 85.81 14 VAL B N 1
ATOM 773 C CA . VAL B 1 14 ? 7.859 -3.605 3.52 1 85.81 14 VAL B CA 1
ATOM 774 C C . VAL B 1 14 ? 8.539 -4.957 3.707 1 85.81 14 VAL B C 1
ATOM 776 O O . VAL B 1 14 ? 9.633 -5.188 3.18 1 85.81 14 VAL B O 1
ATOM 779 N N . GLU B 1 15 ? 7.934 -5.754 4.523 1 87.38 15 GLU B N 1
ATOM 780 C CA . GLU B 1 15 ? 8.461 -7.098 4.738 1 87.38 15 GLU B CA 1
ATOM 781 C C . GLU B 1 15 ? 8.047 -8.039 3.607 1 87.38 15 GLU B C 1
ATOM 783 O O . GLU B 1 15 ? 6.875 -8.102 3.24 1 87.38 15 GLU B O 1
ATOM 788 N N . ILE B 1 16 ? 9.055 -8.805 3.104 1 92.19 16 ILE B N 1
ATOM 789 C CA . ILE B 1 16 ? 8.773 -9.758 2.037 1 92.19 16 ILE B CA 1
ATOM 790 C C . ILE B 1 16 ? 9.445 -11.094 2.348 1 92.19 16 ILE B C 1
ATOM 792 O O . ILE B 1 16 ? 10.633 -11.133 2.689 1 92.19 16 ILE B O 1
ATOM 796 N N . TYR B 1 1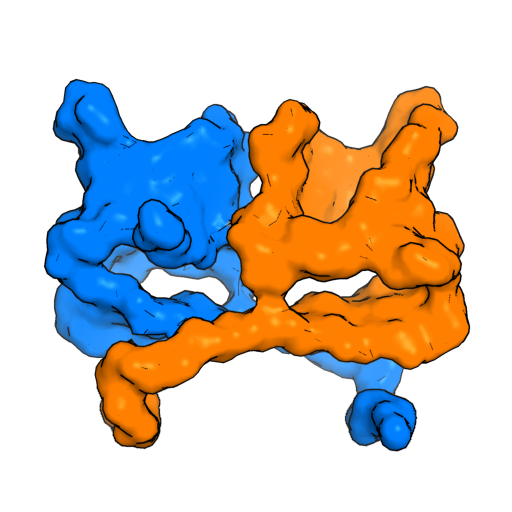7 ? 8.641 -12.188 2.275 1 93.44 17 TYR B N 1
ATOM 797 C CA . TYR B 1 17 ? 9.133 -13.547 2.416 1 93.44 17 TYR B CA 1
ATOM 798 C C . TYR B 1 17 ? 8.75 -14.391 1.206 1 93.44 17 TYR B C 1
ATOM 800 O O . TYR B 1 17 ? 7.625 -14.305 0.709 1 93.44 17 TYR B O 1
ATOM 808 N N . VAL B 1 18 ? 9.648 -15.078 0.729 1 94.12 18 VAL B N 1
ATOM 809 C CA . VAL B 1 18 ? 9.406 -15.938 -0.424 1 94.12 18 VAL B CA 1
ATOM 810 C C . VAL B 1 18 ? 9.469 -17.406 0.005 1 94.12 18 VAL B C 1
ATOM 812 O O . VAL B 1 18 ? 10.398 -17.812 0.699 1 94.12 18 VAL B O 1
ATOM 815 N N . ASP B 1 19 ? 8.492 -18.125 -0.337 1 94.44 19 ASP B N 1
ATOM 816 C CA . ASP B 1 19 ? 8.406 -19.578 -0.12 1 94.44 19 ASP B CA 1
ATOM 817 C C . ASP B 1 19 ? 7.961 -20.297 -1.392 1 94.44 19 ASP B C 1
ATOM 819 O O . ASP B 1 19 ? 6.766 -20.516 -1.602 1 94.44 19 ASP B O 1
ATOM 823 N N . GLY B 1 20 ? 8.969 -20.641 -2.119 1 94.38 20 GLY B N 1
ATOM 824 C CA . GLY B 1 20 ? 8.641 -21.234 -3.406 1 94.38 20 GLY B CA 1
ATOM 825 C C . GLY B 1 20 ? 7.871 -20.281 -4.312 1 94.38 20 GLY B C 1
ATOM 826 O O . GLY B 1 20 ? 8.328 -19.172 -4.594 1 94.38 20 GLY B O 1
ATOM 827 N N . SER B 1 21 ? 6.645 -20.75 -4.637 1 96.56 21 SER B N 1
ATOM 828 C CA . SER B 1 21 ? 5.797 -19.938 -5.508 1 96.56 21 SER B CA 1
ATOM 829 C C . SER B 1 21 ? 4.91 -19 -4.699 1 96.56 21 SER B C 1
ATOM 831 O O . SER B 1 21 ? 4.121 -18.25 -5.266 1 96.56 21 SER B O 1
ATOM 833 N N . ARG B 1 22 ? 5.043 -19.031 -3.434 1 95.94 22 ARG B N 1
ATOM 834 C CA . ARG B 1 22 ? 4.262 -18.188 -2.533 1 95.94 22 ARG B CA 1
ATOM 835 C C . ARG B 1 22 ? 5.109 -17.047 -1.982 1 95.94 22 ARG B C 1
ATOM 837 O O . ARG B 1 22 ? 6.34 -17.141 -1.94 1 95.94 22 ARG B O 1
ATOM 844 N N . CYS B 1 23 ? 4.426 -16.016 -1.565 1 95.31 23 CYS B N 1
ATOM 845 C CA . CYS B 1 23 ? 5.148 -14.938 -0.885 1 95.31 23 CYS B CA 1
ATOM 846 C C . CYS B 1 23 ? 4.262 -14.258 0.149 1 95.31 23 CYS B C 1
ATOM 848 O O . CYS B 1 23 ? 3.033 -14.305 0.048 1 95.31 23 CYS B O 1
ATOM 850 N N . MET B 1 24 ? 4.969 -13.758 1.093 1 93.19 24 MET B N 1
ATOM 851 C CA . MET B 1 24 ? 4.328 -12.859 2.051 1 93.19 24 MET B CA 1
ATOM 852 C C . MET B 1 24 ? 4.77 -11.414 1.831 1 93.19 24 MET B C 1
ATOM 854 O O . MET B 1 24 ? 5.969 -11.141 1.721 1 93.19 24 MET B O 1
ATOM 858 N N . ILE B 1 25 ? 3.848 -10.539 1.679 1 92.31 25 ILE B N 1
ATOM 859 C CA . ILE B 1 25 ? 4.129 -9.109 1.572 1 92.31 25 ILE B CA 1
ATOM 860 C C . ILE B 1 25 ? 3.387 -8.359 2.674 1 92.31 25 ILE B C 1
ATOM 862 O O . ILE B 1 25 ? 2.154 -8.312 2.686 1 92.31 25 ILE B O 1
ATOM 866 N N . ASP B 1 26 ? 4.16 -7.727 3.498 1 86.69 26 ASP B N 1
ATOM 867 C CA . ASP B 1 26 ? 3.619 -6.934 4.598 1 86.69 26 ASP B CA 1
ATOM 868 C C . ASP B 1 26 ? 2.58 -7.723 5.387 1 86.69 26 ASP B C 1
ATOM 870 O O . ASP B 1 26 ? 1.471 -7.238 5.621 1 86.69 26 ASP B O 1
ATOM 874 N N . GLY B 1 27 ? 2.861 -8.945 5.617 1 84.5 27 GLY B N 1
ATOM 875 C CA . GLY B 1 27 ? 2.084 -9.773 6.523 1 84.5 27 GLY B CA 1
ATOM 876 C C . GLY B 1 27 ? 1.013 -10.586 5.82 1 84.5 27 GLY B C 1
ATOM 877 O O . GLY B 1 27 ? 0.317 -11.383 6.453 1 84.5 27 GLY B O 1
ATOM 878 N N . ILE B 1 28 ? 0.787 -10.391 4.523 1 88.75 28 ILE B N 1
ATOM 879 C CA . ILE B 1 28 ? -0.239 -11.117 3.787 1 88.75 28 ILE B CA 1
ATOM 880 C C . ILE B 1 28 ? 0.417 -12.156 2.879 1 88.75 28 ILE B C 1
ATOM 882 O O . ILE B 1 28 ? 1.314 -11.828 2.1 1 88.75 28 ILE B O 1
ATOM 886 N N . TRP B 1 29 ? -0.082 -13.367 2.945 1 93 29 TRP B N 1
ATOM 887 C CA . TRP B 1 29 ? 0.427 -14.445 2.1 1 93 29 TRP B CA 1
ATOM 888 C C . TRP B 1 29 ? -0.367 -14.539 0.802 1 93 29 TRP B C 1
ATOM 890 O O . TRP B 1 29 ? -1.598 -14.445 0.812 1 93 29 TRP B O 1
ATOM 900 N N . TYR B 1 30 ? 0.359 -14.75 -0.253 1 94.56 30 TYR B N 1
ATOM 901 C CA . TYR B 1 30 ? -0.229 -15.008 -1.563 1 94.56 30 TYR B CA 1
ATOM 902 C C . TYR B 1 30 ? 0.269 -16.328 -2.135 1 94.56 30 TYR B C 1
ATOM 904 O O . TYR B 1 30 ? 1.448 -16.656 -2 1 94.56 30 TYR B O 1
ATOM 912 N N . LYS B 1 31 ? -0.664 -17.047 -2.705 1 96.56 31 LYS B N 1
ATOM 913 C CA . LYS B 1 31 ? -0.337 -18.328 -3.311 1 96.56 31 LYS B CA 1
ATOM 914 C C . LYS B 1 31 ? -0.957 -18.469 -4.699 1 96.56 31 LYS B C 1
ATOM 916 O O . LYS B 1 31 ? -1.865 -17.703 -5.051 1 96.56 31 LYS B O 1
ATOM 921 N N . PRO B 1 32 ? -0.527 -19.406 -5.488 1 97.75 32 PRO B N 1
ATOM 922 C CA . PRO B 1 32 ? -1.077 -19.578 -6.832 1 97.75 32 PRO B CA 1
ATOM 923 C C . PRO B 1 32 ? -2.598 -19.734 -6.836 1 97.75 32 PRO B C 1
ATOM 925 O O . PRO B 1 32 ? -3.152 -20.422 -5.977 1 97.75 32 PRO B O 1
ATOM 928 N N . SER B 1 33 ? -3.209 -18.969 -7.699 1 97.62 33 SER B N 1
ATOM 929 C CA . SER B 1 33 ? -4.645 -19 -7.961 1 97.62 33 SER B CA 1
ATOM 930 C C . SER B 1 33 ? -5.395 -18.047 -7.039 1 97.62 33 SER B C 1
ATOM 932 O O . SER B 1 33 ? -6.605 -17.859 -7.18 1 97.62 33 SER B O 1
ATOM 934 N N . ASP B 1 34 ? -4.637 -17.406 -6.109 1 97 34 ASP B N 1
ATOM 935 C CA . ASP B 1 34 ? -5.309 -16.391 -5.312 1 97 34 ASP B CA 1
ATOM 936 C C . ASP B 1 34 ? -5.805 -15.242 -6.188 1 97 34 ASP B C 1
ATOM 938 O O . ASP B 1 34 ? -5.09 -14.789 -7.082 1 97 34 ASP B O 1
ATOM 942 N N . SER B 1 35 ? -7.02 -14.773 -5.969 1 98.06 35 SER B N 1
ATOM 943 C CA . SER B 1 35 ? -7.508 -13.547 -6.586 1 98.06 35 SER B CA 1
ATOM 944 C C . SER B 1 35 ? -7.035 -12.312 -5.816 1 98.06 35 SER B C 1
ATOM 946 O O . SER B 1 35 ? -7.16 -12.258 -4.59 1 98.06 35 SER B O 1
ATOM 948 N N . VAL B 1 36 ? -6.547 -11.312 -6.598 1 97.5 36 VAL B N 1
ATOM 949 C CA . VAL B 1 36 ? -5.977 -10.156 -5.922 1 97.5 36 VAL B CA 1
ATOM 950 C C . VAL B 1 36 ? -6.453 -8.875 -6.602 1 97.5 36 VAL B C 1
ATOM 952 O O . VAL B 1 36 ? -6.895 -8.898 -7.75 1 97.5 36 VAL B O 1
ATOM 955 N N . VAL B 1 37 ? -6.414 -7.781 -5.871 1 96.81 37 VAL B N 1
ATOM 956 C CA . VAL B 1 37 ? -6.535 -6.418 -6.387 1 96.81 37 VAL B CA 1
ATOM 957 C C . VAL B 1 37 ? -5.199 -5.695 -6.242 1 96.81 37 VAL B C 1
ATOM 959 O O . VAL B 1 37 ? -4.578 -5.73 -5.18 1 96.81 37 VAL B O 1
ATOM 962 N N . VAL B 1 38 ? -4.758 -5.117 -7.246 1 97.38 38 VAL B N 1
ATOM 963 C CA . VAL B 1 38 ? -3.467 -4.434 -7.262 1 97.38 38 VAL B CA 1
ATOM 964 C C . VAL B 1 38 ? -3.676 -2.941 -7.504 1 97.38 38 VAL B C 1
ATOM 966 O O . VAL B 1 38 ? -4.484 -2.549 -8.352 1 97.38 38 VAL B O 1
ATOM 969 N N . LEU B 1 39 ? -3.094 -2.156 -6.762 1 97 39 LEU B N 1
ATOM 970 C CA . LEU B 1 39 ? -2.924 -0.732 -7.023 1 97 39 LEU B CA 1
ATOM 971 C C . LEU B 1 39 ? -1.508 -0.432 -7.504 1 97 39 LEU B C 1
ATOM 973 O O . LEU B 1 39 ? -0.547 -0.581 -6.746 1 97 39 LEU B O 1
ATOM 977 N N . ASP B 1 40 ? -1.368 -0.09 -8.805 1 96.88 40 ASP B N 1
ATOM 978 C CA . ASP B 1 40 ? -0.089 0.078 -9.492 1 96.88 40 ASP B C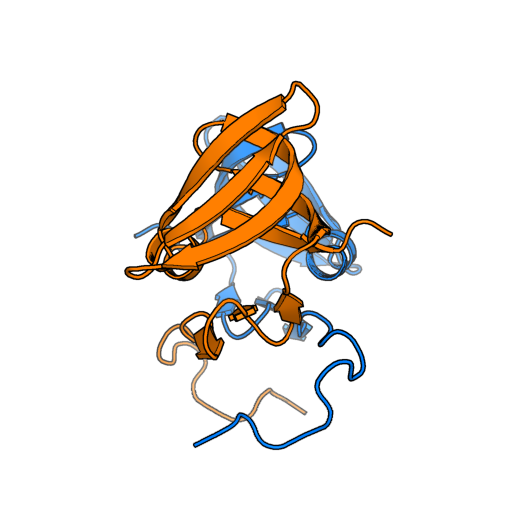A 1
ATOM 979 C C . ASP B 1 40 ? 0.134 1.535 -9.891 1 96.88 40 ASP B C 1
ATOM 981 O O . ASP B 1 40 ? -0.717 2.145 -10.539 1 96.88 40 ASP B O 1
ATOM 985 N N . ALA B 1 41 ? 1.224 2.057 -9.5 1 95.31 41 ALA B N 1
ATOM 986 C CA . ALA B 1 41 ? 1.527 3.461 -9.758 1 95.31 41 ALA B CA 1
ATOM 987 C C . ALA B 1 41 ? 1.566 3.752 -11.258 1 95.31 41 ALA B C 1
ATOM 989 O O . ALA B 1 41 ? 1.245 4.863 -11.688 1 95.31 41 ALA B O 1
ATOM 990 N N . ALA B 1 42 ? 1.968 2.74 -12.086 1 94.12 42 ALA B N 1
ATOM 991 C CA . ALA B 1 42 ? 2.133 2.945 -13.516 1 94.12 42 ALA B CA 1
ATOM 992 C C . ALA B 1 42 ? 0.843 2.629 -14.273 1 94.12 42 ALA B C 1
ATOM 994 O O . ALA B 1 42 ? 0.55 3.24 -15.297 1 94.12 42 ALA B O 1
ATOM 995 N N . ILE B 1 43 ? -0.039 1.739 -13.727 1 92.69 43 ILE B N 1
ATOM 996 C CA . ILE B 1 43 ? -1.146 1.181 -14.492 1 92.69 43 ILE B CA 1
ATOM 997 C C . ILE B 1 43 ? -2.473 1.581 -13.852 1 92.69 43 ILE B C 1
ATOM 999 O O . ILE B 1 43 ? -3.475 1.768 -14.547 1 92.69 43 ILE B O 1
ATOM 1003 N N . GLY B 1 44 ? -2.521 1.843 -12.578 1 94.69 44 GLY B N 1
ATOM 1004 C CA . GLY B 1 44 ? -3.756 2.031 -11.836 1 94.69 44 GLY B CA 1
ATOM 1005 C C . GLY B 1 44 ? -4.238 0.766 -11.156 1 94.69 44 GLY B C 1
ATOM 1006 O O . GLY B 1 44 ? -3.438 -0.103 -10.805 1 94.69 44 GLY B O 1
ATOM 1007 N N . LYS B 1 45 ? -5.5 0.665 -10.82 1 95.62 45 LYS B N 1
ATOM 1008 C CA . LYS B 1 45 ? -6.078 -0.462 -10.094 1 95.62 45 LYS B CA 1
ATOM 1009 C C . LYS B 1 45 ? -6.586 -1.533 -11.062 1 95.62 45 LYS B C 1
ATOM 1011 O O . LYS B 1 45 ? -7.234 -1.221 -12.055 1 95.62 45 LYS B O 1
ATOM 1016 N N . TYR B 1 46 ? -6.289 -2.787 -10.719 1 96.81 46 TYR B N 1
ATOM 1017 C CA . TYR B 1 46 ? -6.812 -3.869 -11.547 1 96.81 46 TYR B CA 1
ATOM 1018 C C . TYR B 1 46 ? -6.934 -5.16 -10.742 1 96.81 46 TYR B C 1
ATOM 1020 O O . TYR B 1 46 ? -6.301 -5.309 -9.695 1 96.81 46 TYR B O 1
ATOM 1028 N N . ASN B 1 47 ? -7.766 -6.035 -11.188 1 98 47 ASN B N 1
ATOM 1029 C CA . ASN B 1 47 ? -7.898 -7.375 -10.633 1 98 47 ASN B CA 1
ATOM 1030 C C . ASN B 1 47 ? -7.02 -8.383 -11.367 1 98 47 ASN B C 1
ATOM 1032 O O . ASN B 1 47 ? -6.797 -8.25 -12.578 1 98 47 ASN B O 1
ATOM 1036 N N . ALA B 1 48 ? -6.582 -9.367 -10.641 1 98.56 48 ALA B N 1
ATOM 1037 C CA . ALA B 1 48 ? -5.73 -10.383 -11.25 1 98.56 48 ALA B CA 1
ATOM 1038 C C . ALA B 1 48 ? -5.711 -11.656 -10.406 1 98.56 48 ALA B C 1
ATOM 1040 O O . ALA B 1 48 ? -6.254 -11.68 -9.305 1 98.56 48 ALA B O 1
ATOM 1041 N N . LYS B 1 49 ? -5.234 -12.648 -10.977 1 98.62 49 LYS B N 1
ATOM 1042 C CA . LYS B 1 49 ? -4.914 -13.891 -10.281 1 98.62 49 LYS B CA 1
ATOM 1043 C C . LYS B 1 49 ? -3.406 -14.031 -10.078 1 98.62 49 LYS B C 1
ATOM 1045 O O . LYS B 1 49 ? -2.625 -13.797 -11 1 98.62 49 LYS B O 1
ATOM 1050 N N . TYR B 1 50 ? -3.127 -14.352 -8.844 1 98.62 50 TYR B N 1
ATOM 1051 C CA . TYR B 1 50 ? -1.741 -14.68 -8.539 1 98.62 50 TYR B CA 1
ATOM 1052 C C . TYR B 1 50 ? -1.352 -16.016 -9.148 1 98.62 50 TYR B C 1
ATOM 1054 O O . TYR B 1 50 ? -1.965 -17.047 -8.852 1 98.62 50 TYR B O 1
ATOM 1062 N N . LEU B 1 51 ? -0.31 -15.992 -10.047 1 98.81 51 LEU B N 1
ATOM 1063 C CA . LEU B 1 51 ? 0.079 -17.25 -10.695 1 98.81 51 LEU B CA 1
ATOM 1064 C C . LEU B 1 51 ? 1.253 -17.891 -9.969 1 98.81 51 LEU B C 1
ATOM 1066 O O . LEU B 1 51 ? 1.132 -19 -9.445 1 98.81 51 LEU B O 1
ATOM 1070 N N . PHE B 1 52 ? 2.455 -17.234 -9.828 1 98.31 52 PHE B N 1
ATOM 1071 C CA . PHE B 1 52 ? 3.629 -17.734 -9.125 1 98.31 52 PHE B CA 1
ATOM 1072 C C . PHE B 1 52 ? 4.652 -16.625 -8.914 1 98.31 52 PHE B C 1
ATOM 1074 O O . PHE B 1 52 ? 4.473 -15.508 -9.406 1 98.31 52 PHE B O 1
ATOM 1081 N N . LEU B 1 53 ? 5.602 -16.953 -8.094 1 98.19 53 LEU B N 1
ATOM 1082 C CA . LEU B 1 53 ? 6.75 -16.062 -7.891 1 98.19 53 LEU B CA 1
ATOM 1083 C C . LEU B 1 53 ? 8.031 -16.734 -8.383 1 98.19 53 LEU B C 1
ATOM 1085 O O . LEU B 1 53 ? 8.273 -17.906 -8.102 1 98.19 53 LEU B O 1
ATOM 1089 N N . ALA B 1 54 ? 8.812 -16.031 -9.242 1 95.88 54 ALA B N 1
ATOM 1090 C CA . ALA B 1 54 ? 10.125 -16.484 -9.68 1 95.88 54 ALA B CA 1
ATOM 1091 C C . ALA B 1 54 ? 11.078 -15.312 -9.883 1 95.88 54 ALA B C 1
ATOM 1093 O O . ALA B 1 54 ? 10.68 -14.273 -10.422 1 95.88 54 ALA B O 1
ATOM 1094 N N . ASN B 1 55 ? 12.297 -15.461 -9.469 1 95.5 55 ASN B N 1
ATOM 1095 C CA . ASN B 1 55 ? 13.352 -14.484 -9.695 1 95.5 55 ASN B CA 1
ATOM 1096 C C . ASN B 1 55 ? 12.969 -13.102 -9.164 1 95.5 55 ASN B C 1
ATOM 1098 O O . ASN B 1 55 ? 13.125 -12.102 -9.859 1 95.5 55 ASN B O 1
ATOM 1102 N N . ASP B 1 56 ? 12.281 -13.016 -8.07 1 95.94 56 ASP B N 1
ATOM 1103 C CA . ASP B 1 56 ? 11.906 -11.812 -7.344 1 95.94 56 ASP B CA 1
ATOM 1104 C C . ASP B 1 56 ? 10.773 -11.062 -8.055 1 95.94 56 ASP B C 1
ATOM 1106 O O . ASP B 1 56 ? 10.594 -9.867 -7.848 1 95.94 56 ASP B O 1
ATOM 1110 N N . GLU B 1 57 ? 10.062 -11.828 -8.883 1 98.06 57 GLU B N 1
ATOM 1111 C CA . GLU B 1 57 ? 8.938 -11.242 -9.594 1 98.06 57 GLU B CA 1
ATOM 1112 C C . GLU B 1 57 ? 7.672 -12.078 -9.406 1 98.06 57 GLU B C 1
ATOM 1114 O O . GLU B 1 57 ? 7.723 -13.305 -9.461 1 98.06 57 GLU B O 1
ATOM 1119 N N . ILE B 1 58 ? 6.609 -11.375 -9.195 1 98.5 58 ILE B N 1
ATOM 1120 C CA . ILE B 1 58 ? 5.297 -12.008 -9.148 1 98.5 58 ILE B CA 1
ATOM 1121 C C . ILE B 1 58 ? 4.672 -12 -10.539 1 98.5 58 ILE B C 1
ATOM 1123 O O . ILE B 1 58 ? 4.602 -10.953 -11.188 1 98.5 58 ILE B O 1
ATOM 1127 N N . MET B 1 59 ? 4.258 -13.148 -10.953 1 98.75 59 MET B N 1
ATOM 1128 C CA . MET B 1 59 ? 3.471 -13.258 -12.18 1 98.75 59 MET B CA 1
ATOM 1129 C C . MET B 1 59 ? 1.979 -13.273 -11.867 1 98.75 59 MET B C 1
ATOM 1131 O O . MET B 1 59 ? 1.515 -14.094 -11.07 1 98.75 59 MET B O 1
ATOM 1135 N N . LEU B 1 60 ? 1.267 -12.336 -12.531 1 98.81 60 LEU B N 1
ATOM 1136 C CA . LEU B 1 60 ? -0.181 -12.258 -12.375 1 98.81 60 LEU B CA 1
ATOM 1137 C C . LEU B 1 60 ? -0.886 -12.438 -13.711 1 98.81 60 LEU B C 1
ATOM 1139 O O . LEU B 1 60 ? -0.315 -12.133 -14.766 1 98.81 60 LEU B O 1
ATOM 1143 N N . GLN B 1 61 ? -2.08 -12.914 -13.664 1 98.81 61 GLN B N 1
ATOM 1144 C CA . GLN B 1 61 ? -2.969 -12.938 -14.82 1 98.81 61 GLN B CA 1
ATOM 1145 C C . GLN B 1 61 ? -4.164 -12.016 -14.609 1 98.81 61 GLN B C 1
ATOM 1147 O O . GLN B 1 61 ? -4.965 -12.227 -13.695 1 98.81 61 GLN B O 1
ATOM 1152 N N . ARG B 1 62 ? -4.281 -11.055 -15.477 1 98.44 62 ARG B N 1
ATOM 1153 C CA . ARG B 1 62 ? -5.359 -10.078 -15.359 1 98.44 62 ARG B CA 1
ATOM 1154 C C . ARG B 1 62 ? -6.676 -10.656 -15.859 1 98.44 62 ARG B C 1
ATOM 1156 O O . ARG B 1 62 ? -6.703 -11.758 -16.422 1 98.44 62 ARG B O 1
ATOM 1163 N N . THR B 1 63 ? -7.672 -9.867 -15.641 1 97.44 63 THR B N 1
ATOM 1164 C CA . THR B 1 63 ? -9.016 -10.352 -15.938 1 97.44 63 THR B CA 1
ATOM 1165 C C . THR B 1 63 ? -9.203 -10.539 -17.438 1 97.44 63 THR B C 1
ATOM 1167 O O . THR B 1 63 ? -10.008 -11.359 -17.875 1 97.44 63 THR B O 1
ATOM 1170 N N . ASP B 1 64 ? -8.461 -9.781 -18.203 1 97.19 64 ASP B N 1
ATOM 1171 C CA . ASP B 1 64 ? -8.57 -9.898 -19.656 1 97.19 64 ASP B CA 1
ATOM 1172 C C . ASP B 1 64 ? -7.715 -11.047 -20.172 1 97.19 64 ASP B C 1
ATOM 1174 O O . ASP B 1 64 ? -7.637 -11.266 -21.391 1 97.19 64 ASP B O 1
ATOM 1178 N N . GLY B 1 65 ? -7.035 -11.727 -19.312 1 97.56 65 GLY B N 1
ATOM 1179 C CA . GLY B 1 65 ? -6.23 -12.883 -19.656 1 97.56 65 GLY B CA 1
ATOM 1180 C C . GLY B 1 65 ? -4.77 -12.547 -19.875 1 97.56 65 GLY B C 1
ATOM 1181 O O . GLY B 1 65 ? -3.926 -13.445 -19.953 1 97.56 65 GLY B O 1
ATOM 1182 N N . SER B 1 66 ? -4.395 -11.234 -19.953 1 98 66 SER B N 1
ATOM 1183 C CA . SER B 1 66 ? -3 -10.828 -20.125 1 98 66 SER B CA 1
ATOM 1184 C C . SER B 1 66 ? -2.191 -11.086 -18.859 1 98 66 SER B C 1
ATOM 1186 O O . SER B 1 66 ? -2.75 -11.156 -17.766 1 98 66 SER B O 1
ATOM 1188 N N . LYS B 1 67 ? -0.966 -11.219 -19.047 1 98.19 67 LYS B N 1
ATOM 1189 C CA . LYS B 1 67 ? -0.078 -11.453 -17.906 1 98.19 67 LYS B CA 1
ATOM 1190 C C . LYS B 1 67 ? 0.741 -10.203 -17.578 1 98.19 67 LYS B C 1
ATOM 1192 O O . LYS B 1 67 ? 1.042 -9.406 -18.469 1 98.19 67 LYS B O 1
ATOM 1197 N N . THR B 1 68 ? 1.047 -9.992 -16.266 1 98 68 THR B N 1
ATOM 1198 C CA . THR B 1 68 ? 1.899 -8.906 -15.812 1 98 68 THR B CA 1
ATOM 1199 C C . THR B 1 68 ? 2.893 -9.398 -14.766 1 98 68 THR B C 1
ATOM 1201 O O . THR B 1 68 ? 2.584 -10.305 -13.992 1 98 68 THR B O 1
ATOM 1204 N N . ARG B 1 69 ? 4.059 -8.914 -14.812 1 98 69 ARG B N 1
ATOM 1205 C CA . ARG B 1 69 ? 5.121 -9.219 -13.867 1 98 69 ARG B CA 1
ATOM 1206 C C . ARG B 1 69 ? 5.383 -8.039 -12.938 1 98 69 ARG B C 1
ATOM 1208 O O . ARG B 1 69 ? 5.535 -6.906 -13.391 1 98 69 ARG B O 1
ATOM 1215 N N . LEU B 1 70 ? 5.395 -8.289 -11.617 1 98.25 70 LEU B N 1
ATOM 1216 C CA . LEU B 1 70 ? 5.668 -7.258 -10.625 1 98.25 70 LEU B CA 1
ATOM 1217 C C . LEU B 1 70 ? 6.934 -7.586 -9.844 1 98.25 70 LEU B C 1
ATOM 1219 O O . LEU B 1 70 ? 6.996 -8.602 -9.148 1 98.25 70 LEU B O 1
ATOM 1223 N N . HIS B 1 71 ? 7.949 -6.723 -10.023 1 98 71 HIS B N 1
ATOM 1224 C CA . HIS B 1 71 ? 9.133 -6.926 -9.195 1 98 71 HIS B CA 1
ATOM 1225 C C . HIS B 1 71 ? 8.836 -6.625 -7.727 1 98 71 HIS B C 1
ATOM 1227 O O . HIS B 1 71 ? 8.188 -5.625 -7.414 1 98 71 HIS B O 1
ATOM 1233 N N . LEU B 1 72 ? 9.352 -7.418 -6.789 1 97.12 72 LEU B N 1
ATOM 1234 C CA . LEU B 1 72 ? 9.086 -7.285 -5.359 1 97.12 72 LEU B CA 1
ATOM 1235 C C . LEU B 1 72 ? 9.57 -5.934 -4.84 1 97.12 72 LEU B C 1
ATOM 1237 O O . LEU B 1 72 ? 9.031 -5.406 -3.865 1 97.12 72 LEU B O 1
ATOM 1241 N N . SER B 1 73 ? 10.547 -5.363 -5.5 1 95.94 73 SER B N 1
ATOM 1242 C CA . SER B 1 73 ? 11.109 -4.086 -5.082 1 95.94 73 SER B CA 1
ATOM 1243 C C . SER B 1 73 ? 10.078 -2.967 -5.176 1 95.94 73 SER B C 1
ATOM 1245 O O . SER B 1 73 ? 10.188 -1.949 -4.488 1 95.94 73 SER B O 1
ATOM 1247 N N . LEU B 1 74 ? 9.062 -3.15 -6.074 1 94.88 74 LEU B N 1
ATOM 1248 C CA . LEU B 1 74 ? 8.039 -2.127 -6.25 1 94.88 74 LEU B CA 1
ATOM 1249 C C . LEU B 1 74 ? 7.184 -1.992 -4.992 1 94.88 74 LEU B C 1
ATOM 1251 O O . LEU B 1 74 ? 6.66 -0.914 -4.707 1 94.88 74 LEU B O 1
ATOM 1255 N N . PHE B 1 75 ? 7.148 -3.051 -4.141 1 94 75 PHE B N 1
ATOM 1256 C CA . PHE B 1 75 ? 6.422 -2.986 -2.877 1 94 75 PHE B CA 1
ATOM 1257 C C . PHE B 1 75 ? 7.219 -2.213 -1.833 1 94 75 PHE B C 1
ATOM 1259 O O . PHE B 1 75 ? 6.645 -1.476 -1.029 1 94 75 PHE B O 1
ATOM 1266 N N . ARG B 1 76 ? 8.453 -2.383 -1.878 1 89.44 76 ARG B N 1
ATOM 1267 C CA . ARG B 1 76 ? 9.32 -1.701 -0.921 1 89.44 76 ARG B CA 1
ATOM 1268 C C . ARG B 1 76 ? 9.289 -0.192 -1.134 1 89.44 76 ARG B C 1
ATOM 1270 O O . ARG B 1 76 ? 9.391 0.578 -0.177 1 89.44 76 ARG B O 1
ATOM 1277 N N . GLY B 1 77 ? 9.102 0.207 -2.369 1 86.44 77 GLY B N 1
ATOM 1278 C CA . GLY B 1 77 ? 8.977 1.618 -2.695 1 86.44 77 GLY B CA 1
ATOM 1279 C C . GLY B 1 77 ? 7.551 2.127 -2.596 1 86.44 77 GLY B C 1
ATOM 1280 O O . GLY B 1 77 ? 7.293 3.314 -2.809 1 86.44 77 GLY B O 1
ATOM 1281 N N . ARG B 1 78 ? 6.656 1.197 -2.318 1 90.5 78 ARG B N 1
ATOM 1282 C CA . ARG B 1 78 ? 5.227 1.473 -2.205 1 90.5 78 ARG B CA 1
ATOM 1283 C C . ARG B 1 78 ? 4.68 2.07 -3.498 1 90.5 78 ARG B C 1
ATOM 1285 O O . ARG B 1 78 ? 3.893 3.018 -3.467 1 90.5 78 ARG B O 1
ATOM 1292 N N . LYS B 1 79 ? 5.316 1.585 -4.551 1 93.06 79 LYS B N 1
ATOM 1293 C CA . LYS B 1 79 ? 4.812 1.873 -5.891 1 93.06 79 LYS B CA 1
ATOM 1294 C C . LYS B 1 79 ? 3.691 0.912 -6.277 1 93.06 79 LYS B C 1
ATOM 1296 O O . LYS B 1 79 ? 3.074 1.061 -7.332 1 93.06 79 LYS B O 1
ATOM 1301 N N . LEU B 1 80 ? 3.426 -0.077 -5.41 1 95.88 80 LEU B N 1
ATOM 1302 C CA . LEU B 1 80 ? 2.352 -1.056 -5.547 1 95.88 80 LEU B CA 1
ATOM 1303 C C . LEU B 1 80 ? 1.664 -1.3 -4.207 1 95.88 80 LEU B C 1
ATOM 1305 O O . LEU B 1 80 ? 2.318 -1.312 -3.164 1 95.88 80 LEU B O 1
ATOM 1309 N N . CYS B 1 81 ? 0.411 -1.462 -4.203 1 95.31 81 CYS B N 1
ATOM 1310 C CA . CYS B 1 81 ? -0.357 -2.086 -3.131 1 95.31 81 CYS B CA 1
ATOM 1311 C C . CYS B 1 81 ? -1.155 -3.275 -3.654 1 95.31 81 CYS B C 1
ATOM 1313 O O . CYS B 1 81 ? -1.664 -3.24 -4.777 1 95.31 81 CYS B O 1
ATOM 1315 N N . MET B 1 82 ? -1.143 -4.316 -2.861 1 95.81 82 MET B N 1
ATOM 1316 C CA . MET B 1 82 ? -1.869 -5.516 -3.258 1 95.81 82 MET B CA 1
ATOM 1317 C C . MET B 1 82 ? -2.611 -6.121 -2.07 1 95.81 82 MET B C 1
ATOM 1319 O O . MET B 1 82 ? -2.115 -6.094 -0.943 1 95.81 82 MET B O 1
ATOM 1323 N N . GLN B 1 83 ? -3.85 -6.578 -2.369 1 93.69 83 GLN B N 1
ATOM 1324 C CA . GLN B 1 83 ? -4.652 -7.25 -1.351 1 93.69 83 GLN B CA 1
ATOM 1325 C C . GLN B 1 83 ? -5.457 -8.398 -1.953 1 93.69 83 GLN B C 1
ATOM 1327 O O . GLN B 1 83 ? -5.777 -8.375 -3.145 1 93.69 83 GLN B O 1
ATOM 1332 N N . PRO B 1 84 ? -5.766 -9.422 -1.174 1 93.44 84 PRO B N 1
ATOM 1333 C CA . PRO B 1 84 ? -6.695 -10.445 -1.654 1 93.44 84 PRO B CA 1
ATOM 1334 C C . PRO B 1 84 ? -8.062 -9.883 -2.023 1 93.44 84 PRO B C 1
ATOM 1336 O O . PRO B 1 84 ? -8.555 -8.961 -1.358 1 93.44 84 PRO B O 1
ATOM 1339 N N . LYS B 1 85 ? -8.602 -10.391 -3.08 1 89.31 85 LYS B N 1
ATOM 1340 C CA . LYS B 1 85 ? -9.953 -9.992 -3.461 1 89.31 85 LYS B CA 1
ATOM 1341 C C . LYS B 1 85 ? -10.992 -10.586 -2.512 1 89.31 85 LYS B C 1
ATOM 1343 O O . LYS B 1 85 ? -10.906 -11.766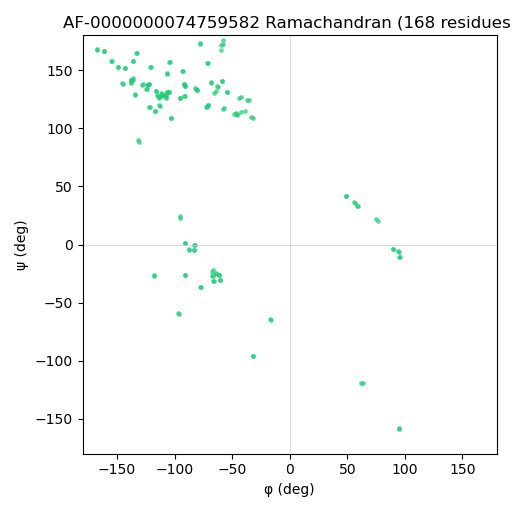 -2.145 1 89.31 85 LYS B O 1
ATOM 1348 N N . ALA B 1 86 ? -11.797 -9.609 -1.769 1 70.44 86 ALA B N 1
ATOM 1349 C CA . ALA B 1 86 ? -12.867 -10.078 -0.885 1 70.44 86 ALA B CA 1
ATOM 1350 C C . ALA B 1 86 ? -13.898 -10.891 -1.654 1 70.44 86 ALA B C 1
ATOM 1352 O O . ALA B 1 86 ? -14.094 -10.688 -2.855 1 70.44 86 ALA B O 1
#

Nearest PDB structures (foldseek):
  7sxi-assembly1_A  TM=8.239E-01  e=2.187E-04  Mus musculus
  7uwz-assembly1_A  TM=7.346E-01  e=2.106E-02  synthetic construct
  8qyq-assembly1_A  TM=7.225E-01  e=7.465E-02  Bos taurus
  5kg8-assembly1_A  TM=7.305E-01  e=1.613E-01  Homo sapiens
  5i0i-assembly2_B  TM=7.243E-01  e=1.526E-01  Homo sapiens

Radius of gyration: 16.45 Å; Cα contacts (8 Å, |Δi|>4): 354; chains: 2; bounding box: 27×45×45 Å

pLDDT: mean 88.45, std 16.26, range [33.62, 98.88]

Sequence (172 aa):
MAPPGGYYGARPEVEIYVDGSRCMIDGIWYKPSDSVVVLDAAIGKYNAKYLFLANDEIMLQRTDGSKTRLHLSLFRGRKLCMQPKAMAPPGGYYGARPEVEIYVDGSRCMIDGIWYKPSDSVVVLDAAIGKYNAKYLFLANDEIMLQRTDGSKTRLHLSLFRGRKLCMQPKA

Organism: Mortierella alpina (NCBI:txid64518)